Protein AF-A0A968BV07-F1 (afdb_monomer)

Mean predicted aligned error: 3.97 Å

Structure (mmCIF, N/CA/C/O backbone):
data_AF-A0A968BV07-F1
#
_entry.id   AF-A0A968BV07-F1
#
loop_
_atom_site.group_PDB
_atom_site.id
_atom_site.type_symbol
_atom_site.label_atom_id
_atom_site.label_alt_id
_atom_site.label_comp_id
_atom_site.label_asym_id
_atom_site.label_entity_id
_atom_site.label_seq_id
_atom_site.pdbx_PDB_ins_code
_atom_site.Cartn_x
_atom_site.Cartn_y
_atom_site.Cartn_z
_atom_site.occupancy
_atom_site.B_iso_or_equiv
_atom_site.auth_seq_id
_atom_site.auth_comp_id
_atom_site.auth_asym_id
_atom_site.auth_atom_id
_atom_site.pdbx_PDB_model_num
ATOM 1 N N . ARG A 1 1 ? -0.904 8.875 -6.849 1.00 84.31 1 ARG A N 1
ATOM 2 C CA . ARG A 1 1 ? -1.544 9.895 -5.963 1.00 84.31 1 ARG A CA 1
ATOM 3 C C . ARG A 1 1 ? -3.058 9.725 -5.897 1.00 84.31 1 ARG A C 1
ATOM 5 O O . ARG A 1 1 ? -3.614 9.935 -4.826 1.00 84.31 1 ARG A O 1
ATOM 12 N N . GLU A 1 2 ? -3.687 9.336 -7.003 1.00 94.31 2 GLU A N 1
ATOM 13 C CA . GLU A 1 2 ? -5.124 9.071 -7.113 1.00 94.31 2 GLU A CA 1
A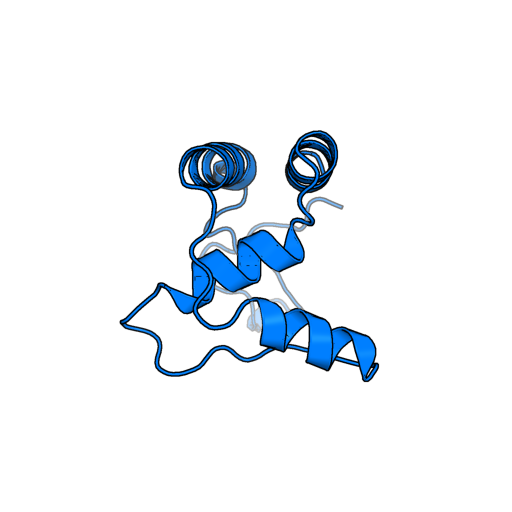TOM 14 C C . GLU A 1 2 ? -5.645 8.056 -6.088 1.00 94.31 2 GLU A C 1
ATOM 16 O O . 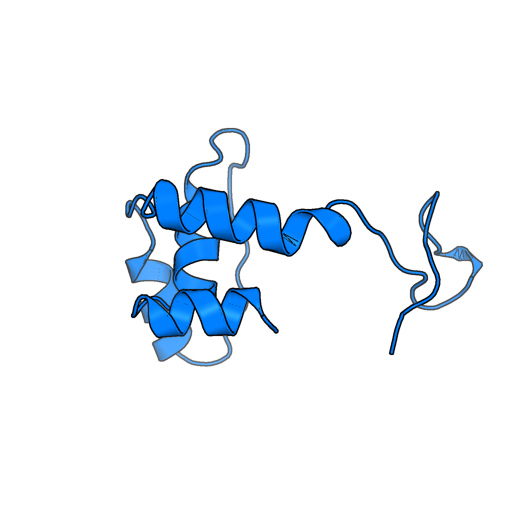GLU A 1 2 ? -6.441 8.445 -5.242 1.00 94.31 2 GLU A O 1
ATOM 21 N N . ALA A 1 3 ? -5.099 6.834 -6.052 1.00 96.75 3 ALA A N 1
ATOM 22 C CA . ALA A 1 3 ? -5.502 5.802 -5.087 1.00 96.75 3 ALA A CA 1
ATOM 23 C C . ALA A 1 3 ? -5.474 6.294 -3.628 1.00 96.75 3 ALA A C 1
ATOM 25 O O . ALA A 1 3 ? -6.409 6.087 -2.865 1.00 96.75 3 ALA A O 1
ATOM 26 N N . ALA A 1 4 ? -4.437 7.046 -3.242 1.00 97.19 4 ALA A N 1
ATOM 27 C CA . ALA A 1 4 ? -4.351 7.617 -1.899 1.00 97.19 4 ALA A CA 1
ATOM 28 C C . ALA A 1 4 ? -5.433 8.680 -1.631 1.00 97.19 4 ALA A C 1
ATOM 30 O O . ALA A 1 4 ? -5.864 8.847 -0.492 1.00 97.19 4 ALA A O 1
ATOM 31 N N . GLY A 1 5 ? -5.840 9.435 -2.655 1.00 97.81 5 GLY A N 1
ATOM 32 C CA . GLY A 1 5 ? -6.970 10.362 -2.586 1.00 97.81 5 GLY A CA 1
ATOM 33 C C . GLY A 1 5 ? -8.305 9.635 -2.462 1.00 97.81 5 GLY A C 1
ATOM 34 O O . GLY A 1 5 ? -9.120 10.033 -1.635 1.00 97.81 5 GLY A O 1
ATOM 35 N N . TYR A 1 6 ? -8.480 8.549 -3.213 1.00 98.00 6 TYR A N 1
ATOM 36 C CA . TYR A 1 6 ? -9.653 7.686 -3.133 1.00 98.00 6 TYR A CA 1
ATOM 37 C C . TYR A 1 6 ? -9.795 7.045 -1.746 1.00 98.00 6 TYR A C 1
ATOM 39 O O . TYR A 1 6 ? -10.824 7.234 -1.110 1.00 98.00 6 TYR A O 1
ATOM 47 N N . CYS A 1 7 ? -8.747 6.423 -1.190 1.00 98.12 7 CYS A N 1
ATOM 48 C CA . CYS A 1 7 ? -8.820 5.878 0.173 1.00 98.12 7 CYS A CA 1
ATOM 49 C C . CYS A 1 7 ? -9.242 6.952 1.189 1.00 98.12 7 CYS A C 1
ATOM 51 O O . CYS A 1 7 ? -10.127 6.719 2.010 1.00 98.12 7 CYS A O 1
ATOM 53 N N . ARG A 1 8 ? -8.669 8.164 1.090 1.00 97.94 8 ARG A N 1
ATOM 54 C CA . ARG A 1 8 ? -9.031 9.276 1.982 1.00 97.94 8 ARG A CA 1
ATOM 55 C C . ARG A 1 8 ? -10.491 9.701 1.841 1.00 97.94 8 ARG A C 1
ATOM 57 O O . ARG A 1 8 ? -11.087 10.051 2.855 1.00 97.94 8 ARG A O 1
ATOM 64 N N . SER A 1 9 ? -11.069 9.681 0.636 1.00 97.75 9 SER A N 1
ATOM 65 C CA . SER A 1 9 ? -12.497 9.988 0.454 1.00 97.75 9 SER A CA 1
ATOM 66 C C . SER A 1 9 ? -13.404 8.915 1.061 1.00 97.75 9 SER A C 1
ATOM 68 O O . SER A 1 9 ? -14.517 9.234 1.467 1.00 97.75 9 SER A O 1
ATOM 70 N N . GLN A 1 10 ? -12.899 7.685 1.200 1.00 97.69 10 GLN A N 1
ATOM 71 C CA . GLN A 1 10 ? -13.545 6.578 1.912 1.00 97.69 10 GLN A CA 1
ATOM 72 C C . GLN A 1 10 ? -13.218 6.549 3.420 1.00 97.69 10 GLN A C 1
ATOM 74 O O . GLN A 1 10 ? -13.614 5.625 4.123 1.00 97.69 10 GLN A O 1
ATOM 79 N N . GLY A 1 11 ? -12.486 7.540 3.946 1.00 96.88 11 GLY A N 1
ATOM 80 C CA . GLY A 1 11 ? -12.114 7.605 5.365 1.00 96.88 11 GLY A CA 1
ATOM 81 C C . GLY A 1 11 ? -11.005 6.632 5.789 1.00 96.88 11 GLY A C 1
ATOM 82 O O . GLY A 1 11 ? -10.773 6.461 6.984 1.00 96.88 11 GLY A O 1
ATOM 83 N N . VAL A 1 12 ? -10.299 6.024 4.834 1.00 96.56 12 VAL A N 1
ATOM 84 C CA . VAL A 1 12 ? -9.217 5.060 5.074 1.00 96.56 12 VAL A CA 1
ATOM 85 C C . VAL A 1 12 ? -7.877 5.650 4.640 1.00 96.56 12 VAL A C 1
ATOM 87 O O . VAL A 1 12 ? -7.751 6.288 3.595 1.00 96.56 12 VAL A O 1
ATOM 90 N N . ASP A 1 13 ? -6.826 5.438 5.427 1.00 96.44 13 ASP A N 1
ATOM 91 C CA . ASP A 1 13 ? -5.473 5.766 4.987 1.00 96.44 13 ASP A CA 1
ATOM 92 C C . ASP A 1 13 ? -4.903 4.605 4.155 1.00 96.44 13 ASP A C 1
ATOM 94 O O . ASP A 1 13 ? -4.929 3.447 4.568 1.00 96.44 13 ASP A O 1
ATOM 98 N N . ILE A 1 14 ? -4.367 4.915 2.971 1.00 96.88 14 ILE A N 1
ATOM 99 C CA . ILE A 1 14 ? -3.835 3.911 2.039 1.00 96.88 14 ILE A CA 1
ATOM 100 C C . ILE A 1 14 ? -2.730 3.038 2.651 1.00 96.88 14 ILE A C 1
ATOM 102 O O . ILE A 1 14 ? -2.610 1.873 2.283 1.00 96.88 14 ILE A O 1
ATOM 106 N N . ALA A 1 15 ? -1.942 3.558 3.596 1.00 95.31 15 ALA A N 1
ATOM 107 C CA . ALA A 1 15 ? -0.922 2.754 4.260 1.00 95.31 15 ALA A CA 1
ATOM 108 C C . ALA A 1 15 ? -1.535 1.731 5.234 1.00 95.31 15 ALA A C 1
ATOM 110 O O . ALA A 1 15 ? -0.966 0.654 5.400 1.00 95.31 15 ALA A O 1
ATOM 111 N N . ASP A 1 16 ? -2.710 2.008 5.813 1.00 96.06 16 ASP A N 1
ATOM 112 C CA . ASP A 1 16 ? -3.424 1.015 6.629 1.00 96.06 16 ASP A CA 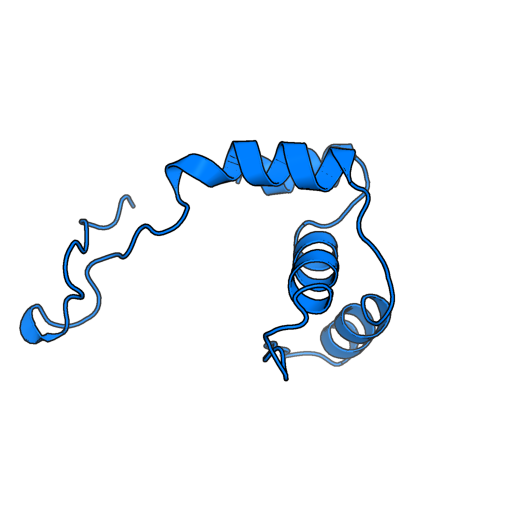1
ATOM 113 C C . ASP A 1 16 ? -3.987 -0.096 5.742 1.00 96.06 16 ASP A C 1
ATOM 115 O O . ASP A 1 16 ? -3.780 -1.272 6.039 1.00 96.06 16 ASP A O 1
ATOM 119 N N . LEU A 1 17 ? -4.597 0.275 4.610 1.00 97.62 17 LEU A N 1
ATOM 120 C CA . LEU A 1 17 ? -5.091 -0.671 3.606 1.00 97.62 17 LEU A CA 1
ATOM 121 C C . LEU A 1 17 ? -3.965 -1.572 3.070 1.00 97.62 17 LEU A C 1
ATOM 123 O O . LEU A 1 17 ? -4.133 -2.786 2.987 1.00 97.62 17 LEU A O 1
ATOM 127 N N . ALA A 1 18 ? -2.797 -0.998 2.763 1.00 96.50 18 ALA A N 1
ATOM 128 C CA . ALA A 1 18 ? -1.633 -1.749 2.293 1.00 96.50 18 ALA A CA 1
ATOM 129 C C . ALA A 1 18 ? -1.121 -2.749 3.342 1.00 96.50 18 ALA A C 1
ATOM 131 O O . ALA A 1 18 ? -0.817 -3.894 3.007 1.00 96.50 18 ALA A O 1
ATOM 132 N N . MET A 1 19 ? -1.065 -2.340 4.615 1.00 97.50 19 MET A N 1
ATOM 133 C CA . MET A 1 19 ? -0.686 -3.226 5.718 1.00 97.50 19 MET A CA 1
ATOM 134 C C . MET A 1 19 ? -1.682 -4.374 5.903 1.00 97.50 19 MET A C 1
ATOM 136 O O . MET A 1 19 ? -1.273 -5.518 6.081 1.00 97.50 19 MET A O 1
ATOM 140 N N . GLN A 1 20 ? -2.981 -4.090 5.839 1.00 97.19 20 GLN A N 1
ATOM 141 C CA . GLN A 1 20 ? -4.029 -5.108 5.936 1.00 97.19 20 GLN A CA 1
ATOM 142 C C . GLN A 1 20 ? -3.952 -6.101 4.767 1.00 97.19 20 GLN A C 1
ATOM 144 O O . GLN A 1 20 ? -4.031 -7.306 4.985 1.00 97.19 20 GLN A O 1
ATOM 149 N N . PHE A 1 21 ? -3.721 -5.612 3.546 1.00 96.75 21 PHE A N 1
ATOM 150 C CA . PHE A 1 21 ? -3.547 -6.441 2.353 1.00 96.75 21 PHE A CA 1
ATOM 151 C C . PHE A 1 21 ? -2.338 -7.383 2.459 1.00 96.75 21 PHE A C 1
ATOM 153 O O . PHE A 1 21 ? -2.481 -8.596 2.309 1.00 96.75 21 PHE A O 1
ATOM 160 N N . VAL A 1 22 ? -1.145 -6.852 2.751 1.00 96.25 22 VAL A N 1
ATOM 161 C CA . VAL A 1 22 ? 0.087 -7.662 2.743 1.00 96.25 22 VAL A CA 1
ATOM 162 C C . VAL A 1 22 ? 0.089 -8.726 3.846 1.00 96.25 22 VAL A C 1
ATOM 164 O O . VAL A 1 22 ? 0.551 -9.844 3.623 1.00 96.25 22 VAL A O 1
ATOM 167 N N . LEU A 1 23 ? -0.502 -8.430 5.009 1.00 96.44 23 LEU A N 1
ATOM 168 C CA . LEU A 1 23 ? -0.583 -9.369 6.132 1.00 96.44 23 LEU A CA 1
ATOM 169 C C . LEU A 1 23 ? -1.543 -10.547 5.883 1.00 96.44 23 LEU A C 1
ATOM 171 O O . LEU A 1 23 ? -1.495 -11.535 6.617 1.00 96.44 23 LEU A O 1
ATOM 175 N N . GLN A 1 24 ? -2.388 -10.488 4.849 1.00 95.19 24 GLN A N 1
ATOM 176 C CA . GLN A 1 24 ? -3.225 -11.619 4.435 1.00 95.19 24 GLN A CA 1
ATOM 177 C C . GLN A 1 24 ? -2.491 -12.623 3.535 1.00 95.19 24 GLN A C 1
ATOM 179 O O . GLN A 1 24 ? -2.985 -13.736 3.318 1.00 95.19 24 GLN A O 1
ATOM 184 N N . HIS A 1 25 ? -1.308 -12.278 3.023 1.00 95.19 25 HIS A N 1
ATOM 185 C CA . HIS A 1 25 ? -0.581 -13.119 2.084 1.00 95.19 25 HIS A CA 1
ATOM 186 C C . HIS A 1 25 ? 0.148 -14.275 2.790 1.00 95.19 25 HIS A C 1
ATOM 188 O O . HIS A 1 25 ? 1.290 -14.155 3.227 1.00 95.19 25 HIS A O 1
ATOM 194 N N . ARG A 1 26 ? -0.518 -15.434 2.888 1.00 92.88 26 ARG A N 1
ATOM 195 C CA . ARG A 1 26 ? -0.054 -16.581 3.699 1.00 92.88 26 ARG A CA 1
ATOM 196 C C . ARG A 1 26 ? 1.274 -17.212 3.271 1.00 92.88 26 ARG A C 1
ATOM 198 O O . ARG A 1 26 ? 1.866 -17.939 4.062 1.00 92.88 26 ARG A O 1
ATOM 205 N N . THR A 1 27 ? 1.732 -16.975 2.046 1.00 96.69 27 THR A N 1
ATOM 206 C CA . THR A 1 27 ? 3.026 -17.468 1.545 1.00 96.69 27 THR A CA 1
ATOM 207 C C . THR A 1 27 ? 4.208 -16.615 2.007 1.00 96.69 27 THR A C 1
ATOM 209 O O . THR A 1 27 ? 5.350 -17.050 1.883 1.00 96.69 27 THR A O 1
ATOM 212 N N . VAL A 1 28 ? 3.959 -15.425 2.564 1.00 95.00 28 VAL A N 1
ATOM 213 C CA . VAL A 1 28 ? 4.989 -14.547 3.126 1.00 95.00 28 VAL A CA 1
ATOM 214 C C . VAL A 1 28 ? 5.010 -14.688 4.645 1.00 95.00 28 VAL A C 1
ATOM 216 O O . VAL A 1 28 ? 4.032 -14.405 5.329 1.00 95.00 28 VAL A O 1
ATOM 219 N N . ALA A 1 29 ? 6.151 -15.120 5.185 1.00 95.88 29 ALA A N 1
ATOM 220 C CA . ALA A 1 29 ? 6.306 -15.362 6.620 1.00 95.88 29 ALA A CA 1
ATOM 221 C C . ALA A 1 29 ? 6.424 -14.072 7.452 1.00 95.88 29 ALA A C 1
ATOM 223 O O . ALA A 1 29 ? 6.066 -14.060 8.627 1.00 95.88 29 ALA A O 1
ATOM 224 N N . THR A 1 30 ? 6.960 -12.996 6.869 1.00 95.69 30 THR A N 1
ATOM 225 C CA . THR A 1 30 ? 7.169 -11.720 7.563 1.00 95.69 30 THR A CA 1
ATOM 226 C C . THR A 1 30 ? 7.045 -10.540 6.608 1.00 95.69 30 THR A C 1
ATOM 228 O O . THR A 1 30 ? 7.467 -10.619 5.457 1.00 95.69 30 THR A O 1
ATOM 231 N N . THR A 1 31 ? 6.487 -9.434 7.097 1.00 94.88 31 THR A N 1
ATOM 232 C CA . THR A 1 31 ? 6.423 -8.156 6.379 1.00 94.88 31 THR A CA 1
ATOM 233 C C . THR A 1 31 ? 7.341 -7.163 7.079 1.00 94.88 31 THR A C 1
ATOM 235 O O . THR A 1 31 ? 7.115 -6.807 8.235 1.00 94.88 31 THR A O 1
ATOM 238 N N . LEU A 1 32 ? 8.381 -6.703 6.382 1.00 95.81 32 LEU A N 1
ATOM 239 C CA . LEU A 1 32 ? 9.263 -5.653 6.884 1.00 95.81 32 LEU A CA 1
ATOM 240 C C . LEU A 1 32 ? 8.623 -4.283 6.653 1.00 95.81 32 LEU A C 1
ATOM 242 O O . LEU A 1 32 ? 8.189 -3.973 5.547 1.00 95.81 32 LEU A O 1
ATOM 246 N N . VAL A 1 33 ? 8.595 -3.451 7.693 1.00 94.19 33 VAL A N 1
ATOM 247 C CA . VAL A 1 33 ? 8.006 -2.106 7.643 1.00 94.19 33 VAL A CA 1
ATOM 248 C C . VAL A 1 33 ? 8.962 -1.075 8.226 1.00 94.19 33 VAL A C 1
ATOM 250 O O . VAL A 1 33 ? 9.604 -1.305 9.250 1.00 94.19 33 VAL A O 1
ATOM 253 N N . GLY A 1 34 ? 9.053 0.082 7.571 1.00 92.19 34 GLY A N 1
ATOM 254 C CA . GLY A 1 34 ? 9.850 1.210 8.043 1.00 92.19 34 GLY A CA 1
ATOM 255 C C . GLY A 1 34 ? 9.080 2.077 9.038 1.00 92.19 34 GLY A C 1
ATOM 256 O O . GLY A 1 34 ? 7.894 2.351 8.861 1.00 92.19 34 GLY A O 1
ATOM 257 N N . MET A 1 35 ? 9.760 2.555 10.077 1.00 93.75 35 MET A N 1
ATOM 258 C CA . MET A 1 35 ? 9.184 3.471 11.062 1.00 93.75 35 MET A CA 1
ATOM 259 C C . MET A 1 35 ? 10.264 4.350 11.683 1.00 93.75 35 MET A C 1
ATOM 261 O O . MET A 1 35 ? 11.284 3.860 12.149 1.00 93.75 35 MET A O 1
ATOM 265 N N . SER A 1 36 ? 10.026 5.663 11.700 1.00 94.69 36 SER A N 1
ATOM 266 C CA . SER A 1 36 ? 10.929 6.652 12.310 1.00 94.69 36 SER A CA 1
ATOM 267 C C . SER A 1 36 ? 10.406 7.215 13.634 1.00 94.69 36 SER A C 1
ATOM 269 O O . SER A 1 36 ? 11.083 8.010 14.281 1.00 94.69 36 SER A O 1
ATOM 271 N N . LYS A 1 37 ? 9.175 6.856 14.026 1.00 96.62 37 LYS A N 1
ATOM 272 C CA . LYS A 1 37 ? 8.466 7.389 15.199 1.00 96.62 37 LYS A CA 1
ATOM 273 C C . LYS A 1 37 ? 7.625 6.294 15.849 1.00 96.62 37 LYS A C 1
ATOM 275 O O . LYS A 1 37 ? 7.042 5.477 15.142 1.00 96.62 37 LYS A O 1
ATOM 280 N N . VAL A 1 38 ? 7.467 6.354 17.172 1.00 97.19 38 VAL A N 1
ATOM 281 C CA . VAL A 1 38 ? 6.659 5.393 17.953 1.00 97.19 38 VAL A CA 1
ATOM 282 C C . VAL A 1 38 ? 5.221 5.298 17.438 1.00 97.19 38 VAL A C 1
ATOM 284 O O . VAL A 1 38 ? 4.723 4.205 17.208 1.00 97.19 38 VAL A O 1
ATOM 287 N N . ARG A 1 39 ? 4.584 6.431 17.119 1.00 95.38 39 ARG A N 1
ATOM 288 C CA . ARG A 1 39 ? 3.226 6.442 16.544 1.00 95.38 39 ARG A CA 1
ATOM 289 C C . ARG A 1 39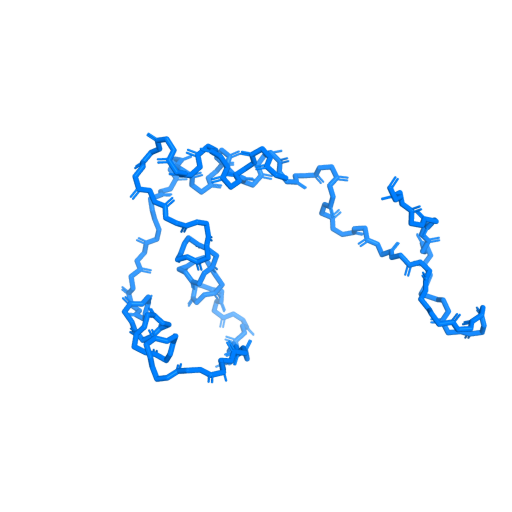 ? 3.078 5.622 15.254 1.00 95.38 39 ARG A C 1
ATOM 291 O O . ARG A 1 39 ? 1.993 5.139 14.962 1.00 95.38 39 ARG A O 1
ATOM 298 N N . SER A 1 40 ? 4.148 5.490 14.464 1.00 94.38 40 SER A N 1
ATOM 299 C CA . SER A 1 40 ? 4.141 4.660 13.254 1.00 94.38 40 SER A CA 1
ATOM 300 C C . SER A 1 40 ? 4.166 3.174 13.613 1.00 94.38 40 SER A C 1
ATOM 302 O O . SER A 1 40 ? 3.468 2.397 12.975 1.00 94.38 40 SER A O 1
ATOM 304 N N . VAL A 1 41 ? 4.891 2.799 14.674 1.00 95.38 41 VAL A N 1
ATOM 305 C CA . VAL A 1 41 ? 4.872 1.439 15.242 1.00 95.38 41 VAL A CA 1
ATOM 306 C C . VAL A 1 41 ? 3.448 1.082 15.665 1.00 95.38 41 VAL A C 1
ATOM 308 O O . VAL A 1 41 ? 2.902 0.076 15.226 1.00 95.38 41 VAL A O 1
ATOM 311 N N . GLU A 1 42 ? 2.820 1.939 16.474 1.00 95.94 42 GLU A N 1
ATOM 312 C CA . GLU A 1 42 ? 1.458 1.723 16.975 1.00 95.94 42 GLU A CA 1
ATOM 313 C C . GLU A 1 42 ? 0.448 1.572 15.842 1.00 95.94 42 GLU A C 1
ATOM 315 O O . GLU A 1 42 ? -0.443 0.731 15.910 1.00 95.94 42 GLU A O 1
ATOM 320 N N . ARG A 1 43 ? 0.586 2.386 14.793 1.00 93.94 43 ARG A N 1
ATOM 321 C CA . ARG A 1 43 ? -0.274 2.320 13.616 1.00 93.94 43 ARG A CA 1
ATOM 322 C C . ARG A 1 43 ? -0.106 0.996 12.865 1.00 93.94 43 ARG A C 1
ATOM 324 O O . ARG A 1 43 ? -1.106 0.352 12.582 1.00 93.94 43 ARG A O 1
ATOM 331 N N . ASN A 1 44 ? 1.130 0.546 12.641 1.00 94.69 44 ASN A N 1
ATOM 332 C CA . ASN A 1 44 ? 1.401 -0.746 12.003 1.00 94.69 44 ASN A CA 1
ATOM 333 C C . ASN A 1 44 ? 0.830 -1.919 12.819 1.00 94.69 44 ASN A C 1
ATOM 335 O O . ASN A 1 44 ? 0.256 -2.844 12.248 1.00 94.69 44 ASN A O 1
ATOM 339 N N . LEU A 1 45 ? 0.947 -1.866 14.152 1.00 95.00 45 LEU A N 1
ATOM 340 C CA . LEU A 1 45 ? 0.405 -2.896 15.045 1.00 95.00 45 LEU A CA 1
ATOM 341 C C . LEU A 1 45 ? -1.123 -2.995 14.973 1.00 95.00 45 LEU A C 1
ATOM 343 O O . LEU A 1 45 ? -1.654 -4.099 15.047 1.00 95.00 45 LEU A O 1
ATOM 347 N N . ARG A 1 46 ? -1.837 -1.876 14.782 1.00 95.50 46 ARG A N 1
ATOM 348 C CA . ARG A 1 46 ? -3.306 -1.882 14.639 1.00 95.50 46 ARG A CA 1
ATOM 349 C C . ARG A 1 46 ? -3.793 -2.633 13.402 1.00 95.50 46 ARG A C 1
ATOM 351 O O . ARG A 1 46 ? -4.938 -3.062 13.400 1.00 95.50 46 ARG A O 1
ATOM 358 N N . SER A 1 47 ? -2.960 -2.798 12.376 1.00 95.38 47 SER A N 1
ATOM 359 C CA . SER A 1 47 ? -3.327 -3.541 11.164 1.00 95.38 47 SER A CA 1
ATOM 360 C C . SER A 1 47 ? -3.190 -5.059 11.322 1.00 95.38 47 SER A C 1
ATOM 362 O O . SER A 1 47 ? -3.697 -5.808 10.489 1.00 95.38 47 SER A O 1
ATOM 364 N N . VAL A 1 48 ? -2.523 -5.543 12.376 1.00 94.75 48 VAL A N 1
ATOM 365 C CA . VAL A 1 48 ? -2.330 -6.981 12.601 1.00 94.75 48 VAL A CA 1
ATOM 366 C C . VAL A 1 48 ? -3.667 -7.648 12.918 1.00 94.75 48 VAL A C 1
ATOM 368 O O . VAL A 1 48 ? -4.353 -7.276 13.865 1.00 94.75 48 VAL A O 1
ATOM 371 N N . GLY A 1 49 ? -4.031 -8.657 12.123 1.00 94.12 49 GLY A N 1
ATOM 372 C CA . GLY A 1 49 ? -5.297 -9.382 12.270 1.00 94.12 49 GLY A CA 1
ATOM 373 C C . GLY A 1 49 ? -6.522 -8.642 11.723 1.00 94.12 49 GLY A C 1
ATOM 374 O O . GLY A 1 49 ? -7.627 -9.175 11.800 1.00 94.12 49 GLY A O 1
ATOM 375 N N . VAL A 1 50 ? -6.346 -7.452 11.142 1.00 96.25 50 VAL A N 1
ATOM 376 C CA . VAL A 1 50 ? -7.428 -6.694 10.507 1.00 96.25 50 VAL A CA 1
ATOM 377 C C . VAL A 1 50 ? -7.507 -7.062 9.029 1.00 96.25 50 VAL A C 1
ATOM 379 O O . VAL A 1 50 ? -6.520 -6.996 8.301 1.00 96.25 50 VAL A O 1
ATOM 382 N N . THR A 1 51 ? -8.697 -7.460 8.590 1.00 96.06 51 THR A N 1
ATOM 383 C CA . THR A 1 51 ? -9.002 -7.719 7.178 1.00 96.06 51 THR A CA 1
ATOM 384 C C . THR A 1 51 ? -9.418 -6.408 6.511 1.00 96.06 51 THR A C 1
ATOM 386 O O . THR A 1 51 ? -10.220 -5.686 7.109 1.00 96.06 51 THR A O 1
ATOM 389 N N . PRO A 1 52 ? -8.888 -6.076 5.320 1.00 96.69 52 PRO A N 1
ATOM 390 C CA . PRO A 1 52 ? -9.299 -4.877 4.608 1.00 96.69 52 PRO A CA 1
ATOM 391 C C . PRO A 1 52 ? -10.734 -5.007 4.100 1.00 96.69 52 PRO A C 1
ATOM 393 O O . PRO A 1 52 ? -11.232 -6.113 3.879 1.00 96.69 52 PRO A O 1
ATOM 396 N N . ASP A 1 53 ? -11.377 -3.863 3.873 1.00 97.56 53 ASP A N 1
ATOM 397 C CA . ASP A 1 53 ? -12.620 -3.819 3.111 1.00 97.56 53 ASP A CA 1
ATOM 398 C C . ASP A 1 53 ? -12.349 -4.345 1.683 1.00 97.56 53 ASP A C 1
ATOM 400 O O . ASP A 1 53 ? -11.463 -3.817 0.997 1.00 97.56 53 ASP A O 1
ATOM 404 N N . PRO A 1 54 ? -13.054 -5.402 1.238 1.00 97.62 54 PRO A N 1
ATOM 405 C CA . PRO A 1 54 ? -12.766 -6.057 -0.031 1.00 97.62 54 PRO A CA 1
ATOM 406 C C . PRO A 1 54 ? -13.092 -5.187 -1.252 1.00 97.62 54 PRO A C 1
ATOM 408 O O . PRO A 1 54 ? -12.375 -5.271 -2.248 1.00 97.62 54 PRO A O 1
ATOM 411 N N . GLU A 1 55 ? -14.127 -4.345 -1.192 1.00 97.94 55 GLU A N 1
ATOM 412 C CA . GLU A 1 55 ? -14.528 -3.480 -2.310 1.00 97.94 55 GLU A CA 1
ATOM 413 C C . GLU A 1 55 ? -13.553 -2.310 -2.459 1.00 97.94 55 GLU A C 1
ATOM 415 O O . GLU A 1 55 ? -13.097 -1.996 -3.567 1.00 97.94 55 GLU A O 1
ATOM 420 N N . LEU A 1 56 ? -13.160 -1.719 -1.326 1.00 98.12 56 LEU A N 1
ATOM 421 C CA . LEU A 1 56 ? -12.124 -0.691 -1.287 1.00 98.12 56 LEU A CA 1
ATOM 422 C C . LEU A 1 56 ? -10.801 -1.232 -1.841 1.00 98.12 56 LEU A C 1
ATOM 424 O O . LEU A 1 56 ? -10.159 -0.575 -2.662 1.00 98.12 56 LEU A O 1
ATOM 428 N N . LEU A 1 57 ? -10.392 -2.426 -1.398 1.00 98.12 57 LEU A N 1
ATOM 429 C CA . LEU A 1 57 ? -9.155 -3.058 -1.843 1.00 98.12 57 LEU A CA 1
ATOM 430 C C . LEU A 1 57 ? -9.179 -3.346 -3.347 1.00 98.12 57 LEU A C 1
ATOM 432 O O . LEU A 1 57 ? -8.216 -3.004 -4.030 1.00 98.12 57 LEU A O 1
ATOM 436 N N . ALA A 1 58 ? -10.259 -3.943 -3.861 1.00 98.12 58 ALA A N 1
ATOM 437 C CA . ALA A 1 58 ? -10.396 -4.249 -5.284 1.00 98.12 58 ALA A CA 1
ATOM 438 C C . ALA A 1 58 ? -10.264 -2.983 -6.140 1.00 98.12 58 ALA A C 1
ATOM 440 O O . ALA A 1 58 ? -9.437 -2.933 -7.048 1.00 98.12 58 ALA A O 1
ATOM 441 N N . THR A 1 59 ? -10.983 -1.923 -5.766 1.00 98.19 59 THR A N 1
ATOM 442 C CA . THR A 1 59 ? -10.933 -0.636 -6.471 1.00 98.19 59 THR A CA 1
ATOM 443 C C . THR A 1 59 ? -9.522 -0.037 -6.465 1.00 98.19 59 THR A C 1
ATOM 445 O O . THR A 1 59 ? -9.039 0.473 -7.474 1.00 98.19 59 THR A O 1
ATOM 448 N N . VAL A 1 60 ? -8.817 -0.110 -5.333 1.00 98.06 60 VAL A N 1
ATOM 449 C CA . VAL A 1 60 ? -7.444 0.404 -5.223 1.00 98.06 60 VAL A CA 1
ATOM 450 C C . VAL A 1 60 ? -6.457 -0.422 -6.049 1.00 98.06 60 VAL A C 1
ATOM 452 O O . VAL A 1 60 ? -5.549 0.156 -6.646 1.00 98.06 60 VAL A O 1
ATOM 455 N N . LEU A 1 61 ? -6.619 -1.746 -6.108 1.00 97.00 61 LEU A N 1
ATOM 456 C CA . LEU A 1 61 ? -5.785 -2.609 -6.946 1.00 97.00 61 LEU A CA 1
ATOM 457 C C . LEU A 1 61 ? -5.974 -2.293 -8.434 1.00 97.00 61 LEU A C 1
ATOM 459 O O . LEU A 1 61 ? -4.979 -2.184 -9.145 1.00 97.00 61 LEU A O 1
ATOM 463 N N . GLU A 1 62 ? -7.208 -2.054 -8.883 1.00 97.38 62 GLU A N 1
ATOM 464 C CA . GLU A 1 62 ? -7.493 -1.612 -10.255 1.00 97.38 62 GLU A CA 1
ATOM 465 C C . GLU A 1 62 ? -6.828 -0.265 -10.573 1.00 97.38 62 GLU A C 1
ATOM 467 O O . GLU A 1 62 ? -6.194 -0.116 -11.615 1.00 97.38 62 GLU A O 1
ATOM 472 N N . MET A 1 63 ? -6.885 0.703 -9.650 1.00 96.69 63 MET A N 1
ATOM 473 C CA . MET A 1 63 ? -6.226 2.006 -9.824 1.00 96.69 63 MET A CA 1
ATOM 474 C C . MET A 1 63 ? -4.694 1.915 -9.926 1.00 96.69 63 MET A C 1
ATOM 476 O O . MET A 1 63 ? -4.063 2.817 -10.477 1.00 96.69 63 MET A O 1
ATOM 480 N N . ILE A 1 64 ? -4.079 0.883 -9.339 1.00 95.00 64 ILE A N 1
ATOM 481 C CA . ILE A 1 64 ? -2.618 0.712 -9.288 1.00 95.00 64 ILE A CA 1
ATOM 482 C C . ILE A 1 64 ? -2.115 -0.233 -10.391 1.00 95.00 64 ILE A C 1
ATOM 484 O O . ILE A 1 64 ? -0.919 -0.222 -10.678 1.00 95.00 64 ILE A O 1
ATOM 488 N N . GLU A 1 65 ? -2.999 -0.991 -11.046 1.00 95.25 65 GLU A N 1
ATOM 489 C CA . GLU A 1 65 ? -2.667 -1.974 -12.089 1.00 95.25 65 GLU A CA 1
ATOM 490 C C . GLU A 1 65 ? -1.638 -1.474 -13.121 1.00 95.25 65 GLU A C 1
ATOM 492 O O . GLU A 1 65 ? -0.644 -2.178 -13.310 1.00 95.25 65 GLU A O 1
ATOM 497 N N . PRO A 1 66 ? -1.727 -0.239 -13.662 1.00 91.94 66 PRO A N 1
ATOM 498 C CA . PRO A 1 66 ? -0.771 0.230 -14.671 1.00 91.94 66 PRO A CA 1
ATOM 499 C C . PRO A 1 66 ? 0.673 0.368 -14.167 1.00 91.94 66 PRO A C 1
ATOM 501 O O . PRO A 1 66 ? 1.606 0.480 -14.961 1.00 91.94 66 PRO A O 1
ATOM 504 N N . ALA A 1 67 ? 0.865 0.421 -12.847 1.00 88.81 67 ALA A N 1
ATOM 505 C CA . ALA A 1 67 ? 2.167 0.488 -12.193 1.00 88.81 67 ALA A CA 1
ATOM 506 C C . ALA A 1 67 ? 2.580 -0.848 -11.546 1.00 88.81 67 ALA A C 1
ATOM 508 O O . ALA A 1 67 ? 3.680 -0.949 -10.998 1.00 88.81 67 ALA A O 1
ATOM 509 N N . ALA A 1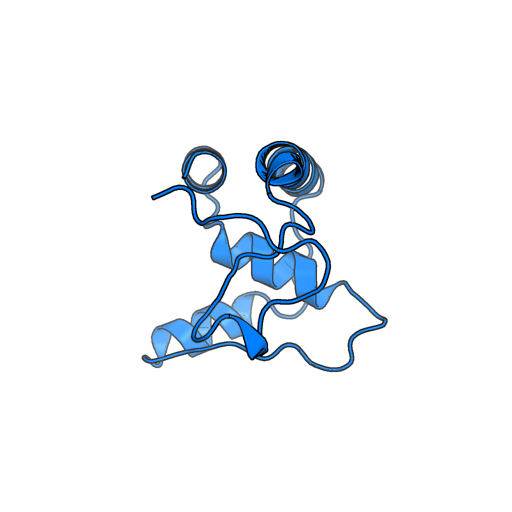 68 ? 1.721 -1.870 -11.570 1.00 90.50 68 ALA A N 1
ATOM 510 C CA . ALA A 1 68 ? 2.019 -3.168 -10.983 1.00 90.50 68 ALA A CA 1
ATOM 511 C C . ALA A 1 68 ? 3.081 -3.908 -11.810 1.00 90.50 68 ALA A C 1
ATOM 513 O O . ALA A 1 68 ? 3.032 -3.932 -13.036 1.00 90.50 68 ALA A O 1
ATOM 514 N N . ASN A 1 69 ? 4.041 -4.541 -11.128 1.00 89.88 69 ASN A N 1
ATOM 515 C CA . ASN A 1 69 ? 5.150 -5.284 -11.748 1.00 89.88 69 ASN A CA 1
ATOM 516 C C . ASN A 1 69 ? 6.018 -4.460 -12.719 1.00 89.88 69 ASN A C 1
ATOM 518 O O . ASN A 1 69 ? 6.752 -5.028 -13.526 1.00 89.88 69 ASN A O 1
ATOM 522 N N . VAL A 1 70 ? 5.966 -3.129 -12.627 1.00 91.25 70 VAL A N 1
ATOM 523 C CA . VAL A 1 70 ? 6.894 -2.244 -13.326 1.00 91.25 70 VAL A CA 1
ATOM 524 C C . VAL A 1 70 ? 8.163 -2.117 -12.492 1.00 91.25 70 VAL A C 1
ATOM 526 O O . VAL A 1 70 ? 8.117 -1.800 -11.304 1.00 91.25 70 VAL A O 1
ATOM 529 N N . VAL A 1 71 ? 9.301 -2.362 -13.131 1.00 92.44 71 VAL A N 1
ATOM 530 C CA . VAL A 1 71 ? 10.635 -2.112 -12.581 1.00 92.44 71 VAL A CA 1
ATOM 531 C C . VAL A 1 71 ? 11.240 -0.897 -13.275 1.00 92.44 71 VAL A C 1
ATOM 533 O O . VAL A 1 71 ? 11.035 -0.692 -14.471 1.00 92.44 71 VAL A O 1
ATOM 536 N N . TRP A 1 72 ? 11.974 -0.073 -12.532 1.00 92.94 72 TRP A N 1
ATOM 537 C CA . TRP A 1 72 ? 12.626 1.124 -13.065 1.00 92.94 72 TRP A CA 1
ATOM 538 C C . TRP A 1 72 ? 14.130 0.936 -13.112 1.00 92.94 72 TRP A C 1
ATOM 540 O O . TRP A 1 72 ? 14.699 0.248 -12.268 1.00 92.94 72 TRP A O 1
ATOM 550 N N . LYS A 1 73 ? 14.776 1.597 -14.071 1.00 93.75 73 LYS A N 1
ATOM 551 C CA . LYS A 1 73 ? 16.237 1.679 -14.107 1.00 93.75 73 LYS A CA 1
ATOM 552 C C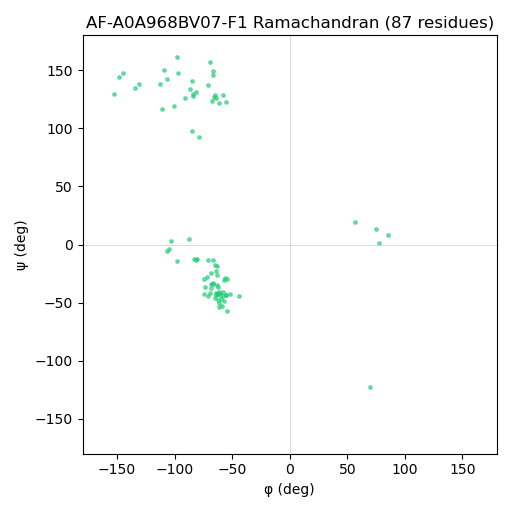 . LYS A 1 73 ? 16.737 2.446 -12.886 1.00 93.75 73 LYS A C 1
ATOM 554 O O . LYS A 1 73 ? 16.282 3.566 -12.621 1.00 93.75 73 LYS A O 1
ATOM 559 N N . GLU A 1 74 ? 17.653 1.846 -12.135 1.00 88.94 74 GLU A N 1
ATOM 560 C CA . GLU A 1 74 ? 18.118 2.343 -10.839 1.00 88.94 74 GLU A CA 1
ATOM 561 C C . GLU A 1 74 ? 19.646 2.285 -10.737 1.00 88.94 74 GLU A C 1
ATOM 563 O O . GLU A 1 74 ? 20.293 1.283 -11.030 1.00 88.94 74 GLU A O 1
ATOM 568 N N . GLY A 1 75 ? 20.252 3.367 -10.247 1.00 90.06 75 GLY A N 1
ATOM 569 C CA . GLY A 1 75 ? 21.697 3.426 -10.040 1.00 90.06 75 GLY A CA 1
ATOM 570 C C . GLY A 1 75 ? 22.497 3.456 -11.346 1.00 90.06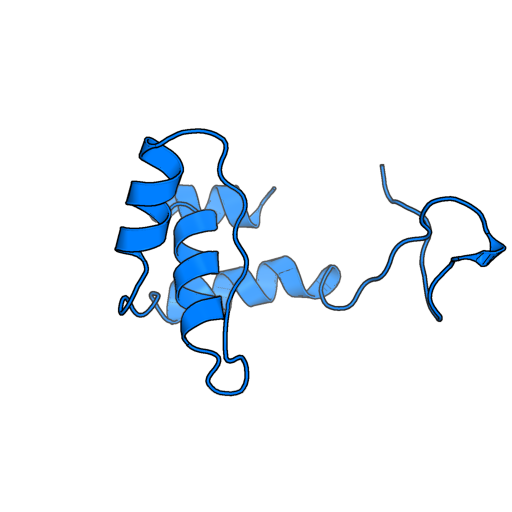 75 GLY A C 1
ATOM 571 O O . GLY A 1 75 ? 22.381 4.401 -12.125 1.00 90.06 75 GLY A O 1
ATOM 572 N N . ARG A 1 76 ? 23.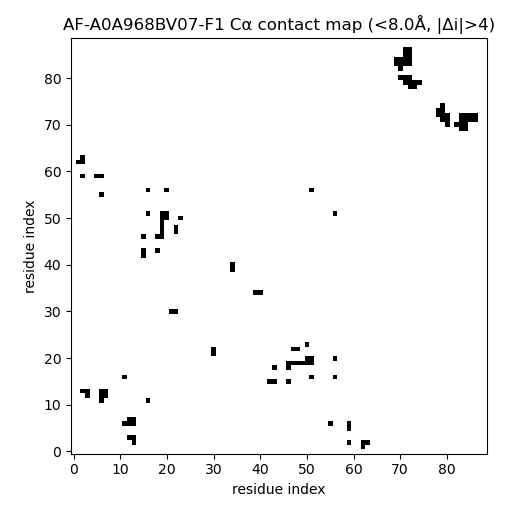397 2.482 -11.521 1.00 92.88 76 ARG A N 1
ATOM 573 C CA . ARG A 1 76 ? 24.255 2.382 -12.710 1.00 92.88 76 ARG A CA 1
ATOM 574 C C . ARG A 1 76 ? 23.654 1.394 -13.715 1.00 92.88 76 ARG A C 1
ATOM 576 O O . ARG A 1 76 ? 23.106 0.397 -13.251 1.00 92.88 76 ARG A O 1
ATOM 583 N N . PRO A 1 77 ? 23.840 1.595 -15.034 1.00 92.75 77 PRO A N 1
ATOM 584 C CA . PRO A 1 77 ? 23.222 0.750 -16.060 1.00 92.75 77 PRO A CA 1
ATOM 585 C C . PRO A 1 77 ? 23.503 -0.752 -15.913 1.00 92.75 77 PRO A C 1
ATOM 587 O O . PRO A 1 77 ? 22.672 -1.570 -16.285 1.00 92.75 77 PRO A O 1
ATOM 590 N N . GLU A 1 78 ? 24.656 -1.143 -15.357 1.00 94.06 78 GLU A N 1
ATOM 591 C CA . GLU A 1 78 ? 24.980 -2.556 -15.120 1.00 94.06 78 GLU A CA 1
ATOM 592 C C . GLU A 1 78 ? 24.095 -3.253 -14.068 1.00 94.06 78 GLU A C 1
ATOM 594 O O . GLU A 1 78 ? 24.136 -4.478 -13.976 1.00 94.06 78 GLU A O 1
ATOM 599 N N . ASN A 1 79 ? 23.317 -2.497 -13.284 1.00 92.94 79 ASN A N 1
ATOM 600 C CA . ASN A 1 79 ? 22.416 -3.016 -12.250 1.00 92.94 79 ASN A CA 1
ATOM 601 C C . ASN A 1 79 ? 20.940 -3.020 -12.679 1.00 92.94 79 ASN A C 1
ATOM 603 O O . ASN A 1 79 ? 20.087 -3.335 -11.853 1.00 92.94 79 ASN A O 1
ATOM 607 N N . ASP A 1 80 ? 20.625 -2.638 -13.920 1.00 93.62 80 ASP A N 1
ATOM 608 C CA . ASP A 1 80 ? 19.239 -2.585 -14.382 1.00 93.62 80 ASP A CA 1
ATOM 609 C C . ASP A 1 80 ? 18.616 -3.992 -14.414 1.00 93.62 80 ASP A C 1
ATOM 611 O O . ASP A 1 80 ? 19.161 -4.924 -15.015 1.00 93.62 80 ASP A O 1
ATOM 615 N N . ASP A 1 81 ? 17.441 -4.137 -13.795 1.00 92.06 81 ASP A N 1
ATOM 616 C CA . ASP A 1 81 ? 16.667 -5.375 -13.854 1.00 92.06 81 ASP A CA 1
ATOM 617 C C . ASP A 1 81 ? 16.152 -5.648 -15.285 1.00 92.06 81 ASP A C 1
ATOM 619 O O . ASP A 1 81 ? 15.839 -4.714 -16.038 1.00 92.06 81 ASP A O 1
ATOM 623 N N . PRO A 1 82 ? 15.992 -6.922 -15.694 1.00 91.19 82 PRO A N 1
ATOM 624 C CA . PRO A 1 82 ? 15.395 -7.257 -16.983 1.00 91.19 82 PRO A CA 1
ATOM 625 C C . PRO A 1 82 ? 14.001 -6.633 -17.150 1.00 91.19 82 PRO A C 1
ATOM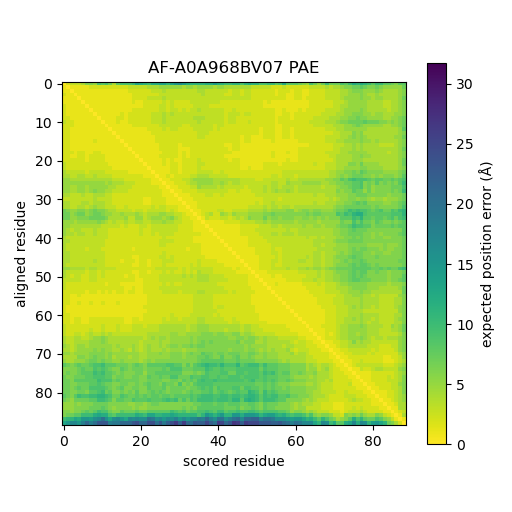 627 O O . PRO A 1 82 ? 13.092 -6.898 -16.368 1.00 91.19 82 PRO A O 1
ATOM 630 N N . GLY A 1 83 ? 13.822 -5.828 -18.202 1.00 91.12 83 GLY A N 1
ATOM 631 C CA . GLY A 1 83 ? 12.557 -5.134 -18.472 1.00 91.12 83 GLY A CA 1
ATOM 632 C C . GLY A 1 83 ? 12.389 -3.794 -17.746 1.00 91.12 83 GLY A C 1
ATOM 633 O O . GLY A 1 83 ? 11.312 -3.206 -17.828 1.00 91.12 83 GLY A O 1
ATOM 634 N N . ALA A 1 84 ? 13.434 -3.290 -17.080 1.00 93.38 84 ALA A N 1
ATOM 635 C CA . ALA A 1 84 ? 13.426 -1.979 -16.443 1.00 93.38 84 ALA A CA 1
ATOM 636 C C . ALA A 1 84 ? 13.122 -0.840 -17.432 1.00 93.38 84 ALA A C 1
ATOM 638 O O . ALA A 1 84 ? 13.766 -0.694 -18.478 1.00 93.38 84 ALA A O 1
ATOM 639 N N . VAL A 1 85 ? 12.149 -0.001 -17.075 1.00 93.19 85 VAL A N 1
ATOM 640 C CA . VAL A 1 85 ? 11.751 1.184 -17.845 1.00 93.19 85 VAL A CA 1
ATOM 641 C C . VAL A 1 85 ? 12.390 2.452 -17.283 1.00 93.19 85 VAL A C 1
ATOM 643 O O . VAL A 1 85 ? 12.836 2.501 -16.134 1.00 93.19 85 VAL A O 1
ATOM 646 N N . ASP A 1 86 ? 12.429 3.506 -18.095 1.00 91.56 86 ASP A N 1
ATOM 647 C CA . ASP A 1 86 ? 12.877 4.813 -17.623 1.00 91.56 86 ASP A CA 1
ATOM 648 C C . ASP A 1 86 ? 11.890 5.380 -16.591 1.00 91.56 86 ASP A C 1
ATOM 650 O O . ASP A 1 86 ? 10.673 5.181 -16.670 1.00 91.56 86 ASP A O 1
ATOM 654 N N . LYS A 1 87 ? 12.415 6.107 -15.601 1.00 83.50 87 LYS A N 1
ATOM 655 C CA . LYS A 1 87 ? 11.586 6.770 -14.592 1.00 83.50 87 LYS A CA 1
ATOM 656 C C . LYS A 1 87 ? 10.740 7.858 -15.242 1.00 83.50 87 LYS A C 1
ATOM 658 O O . LYS A 1 87 ? 11.268 8.764 -15.881 1.00 83.50 87 LYS A O 1
ATOM 663 N N . GLN A 1 88 ? 9.435 7.801 -15.014 1.00 70.06 88 GLN A N 1
ATOM 664 C CA . GLN A 1 88 ? 8.532 8.905 -15.318 1.00 70.06 88 GLN A CA 1
ATOM 665 C C . GLN A 1 88 ? 8.557 9.864 -14.122 1.00 70.06 88 GLN A C 1
ATOM 667 O O . GLN A 1 88 ? 7.950 9.587 -13.088 1.00 70.06 88 GLN A O 1
ATOM 672 N N . SER A 1 89 ? 9.357 10.927 -14.226 1.00 59.59 89 SER A N 1
ATOM 673 C CA . SER A 1 89 ? 9.437 12.021 -13.243 1.00 59.59 89 SER A CA 1
ATOM 674 C C . SER A 1 89 ? 8.265 12.987 -13.353 1.00 59.59 89 SER A C 1
ATOM 676 O O . SER A 1 89 ? 7.969 13.368 -14.508 1.00 59.59 89 SER A O 1
#

Radius of gyration: 15.62 Å; Cα contacts (8 Å, |Δi|>4): 62; chains: 1; bounding box: 40×30×36 Å

Sequence (89 aa):
REAAGYCRSQGVDIADLAMQFVLQHRTVATTLVGMSKVRSVERNLRSVGVTPDPELLATVLEMIEPAANVVWKEGRPENDDPGAVDKQS

Solvent-accessible surface area (backbone atoms only — not comparable to full-atom values): 5678 Å² total; per-residue (Å²): 113,64,55,51,52,54,29,48,76,73,76,37,59,48,69,54,49,51,47,14,52,60,74,66,42,82,91,56,92,76,83,90,79,90,68,94,47,70,70,50,51,57,54,58,57,67,29,64,93,40,78,56,61,66,67,62,48,51,55,41,50,63,69,42,48,94,62,58,95,66,48,56,58,52,94,54,82,93,63,46,54,94,81,40,37,80,79,88,127

Foldseek 3Di:
DVLQVLCVVVVHGVVLLVLLVVLPPPVDPDDDDDDDDPVVVVSSVVSHPDHDDPVSNVVSCVVCVVVPPAAAQDDDNVPGDVNHDHDDD

Nearest PDB structures (foldseek):
  7lh6-assembly1_B  TM=9.349E-01  e=1.685E-02  Phocaeicola plebeius DSM 17135
  1lqa-assembly1_A  TM=8.435E-01  e=3.633E-02  Escherichia coli
  8jwl-assembly1_A  TM=8.024E-01  e=1.802E-01  Streptomyces xinghaiensis
  8jwk-assembly2_K  TM=8.159E-01  e=1.921E-01  Streptomyces xinghaiensis
  8jwo-assembly2_I  TM=7.981E-01  e=2.183E-01  Streptomyces xinghaiensis

pLDDT: mean 94.19, std 5.34, range [59.59, 98.19]

Secondary structure (DSSP, 8-state):
-HHHHHHHHTT--HHHHHHHHHHT-TT-S------SSHHHHHHHHHTTTPPPPHHHHHHHHHHHGGGTT--B--SSGGGPPTTPBPP--